Protein AF-A0AAD5B9X9-F1 (afdb_monomer)

Mean predicted aligned error: 18.51 Å

pLDDT: mean 70.16, std 24.37, range [30.81, 97.31]

Foldseek 3Di:
DDDDDDDDDDDDDDDDDDDDDDDDDDDDDPDDPPPPPDPDDPDDDDPPVCVVPQPCVPPVNVVVVLVVCVVVVPVCSVVDDSPDDDDPVNVVVVVVVVCCVVVVVVVVVVVVVVVVD

Structure (mmCIF, N/CA/C/O backbone):
data_AF-A0AAD5B9X9-F1
#
_entry.id   AF-A0AAD5B9X9-F1
#
loop_
_atom_site.group_PDB
_atom_site.id
_atom_site.type_symbol
_atom_site.label_atom_id
_atom_site.label_alt_id
_atom_site.label_comp_id
_atom_site.label_asym_id
_atom_site.label_entity_id
_atom_site.label_seq_id
_atom_site.pdbx_PDB_ins_code
_atom_site.Cartn_x
_atom_site.Cartn_y
_atom_site.Cartn_z
_atom_site.occupancy
_atom_site.B_iso_or_equiv
_atom_site.auth_seq_id
_atom_site.auth_comp_id
_atom_site.auth_asym_id
_atom_site.auth_atom_id
_atom_site.pdbx_PDB_model_num
ATOM 1 N N . MET A 1 1 ? -32.217 -25.226 69.274 1.00 38.06 1 MET A N 1
ATOM 2 C CA . MET A 1 1 ? -30.779 -25.326 69.595 1.00 38.06 1 MET A CA 1
ATOM 3 C C . MET A 1 1 ? -30.088 -24.072 69.048 1.00 38.06 1 MET A C 1
ATOM 5 O O . MET A 1 1 ? -30.088 -23.936 67.837 1.00 38.06 1 MET A O 1
ATOM 9 N N . THR A 1 2 ? -29.798 -23.007 69.818 1.00 36.72 2 THR A N 1
ATOM 10 C CA . THR A 1 2 ? -28.634 -22.808 70.741 1.00 36.72 2 THR A CA 1
ATOM 11 C C . THR A 1 2 ? -27.299 -23.012 70.013 1.00 36.72 2 THR A C 1
ATOM 13 O O . THR A 1 2 ? -27.122 -24.106 69.492 1.00 36.72 2 THR A O 1
ATOM 16 N N . ARG A 1 3 ? -26.311 -22.108 69.917 1.00 34.00 3 ARG A N 1
ATOM 17 C CA . ARG A 1 3 ? -25.824 -20.890 70.624 1.00 34.00 3 ARG A CA 1
ATOM 18 C C . ARG A 1 3 ? -24.967 -20.108 69.584 1.00 34.00 3 ARG A C 1
ATOM 20 O O . ARG A 1 3 ? -24.415 -20.759 68.705 1.00 34.00 3 ARG A O 1
ATOM 27 N N . GLN A 1 4 ? -25.008 -18.778 69.439 1.00 35.66 4 GLN A N 1
ATOM 28 C CA . GLN A 1 4 ? -24.324 -17.729 70.230 1.00 35.66 4 GLN A CA 1
ATOM 29 C C . GLN A 1 4 ? -22.836 -17.982 70.514 1.00 35.66 4 GLN A C 1
ATOM 31 O O . GLN A 1 4 ? -22.508 -19.029 71.054 1.00 35.66 4 GLN A O 1
ATOM 36 N N . ASP A 1 5 ? -21.994 -17.016 70.114 1.00 39.19 5 ASP A N 1
ATOM 37 C CA . ASP A 1 5 ? -20.910 -16.361 70.886 1.00 39.19 5 ASP A CA 1
ATOM 38 C C . ASP A 1 5 ? -20.075 -15.505 69.892 1.00 39.19 5 ASP A C 1
ATOM 40 O O . ASP A 1 5 ? -19.524 -16.035 68.931 1.00 39.19 5 ASP A O 1
ATOM 44 N N . SER A 1 6 ? -20.303 -14.182 69.808 1.00 43.88 6 SER A N 1
ATOM 45 C CA . SER A 1 6 ? -19.747 -13.057 70.612 1.00 43.88 6 SER A CA 1
ATOM 46 C C . SER A 1 6 ? -18.444 -12.487 69.991 1.00 43.88 6 SER A C 1
ATOM 48 O O . SER A 1 6 ? -17.493 -13.224 69.777 1.00 43.88 6 SER A O 1
ATOM 50 N N . ILE A 1 7 ? -18.452 -11.278 69.384 1.00 38.75 7 ILE A N 1
ATOM 51 C CA . ILE A 1 7 ? -18.302 -9.910 69.972 1.00 38.75 7 ILE A CA 1
ATOM 52 C C . ILE A 1 7 ? -16.941 -9.824 70.706 1.00 38.75 7 ILE A C 1
ATOM 54 O O . ILE A 1 7 ? -16.697 -10.657 71.566 1.00 38.75 7 ILE A O 1
ATOM 58 N N . THR A 1 8 ? -15.968 -8.963 70.392 1.00 43.78 8 THR A N 1
ATOM 59 C CA . THR A 1 8 ? -15.878 -7.480 70.406 1.00 43.78 8 THR A CA 1
ATOM 60 C C . THR A 1 8 ? -14.539 -7.080 69.710 1.00 43.78 8 THR A C 1
ATOM 62 O O . THR A 1 8 ? -13.752 -7.965 69.398 1.00 43.78 8 THR A O 1
ATOM 65 N N . ASP A 1 9 ? -14.151 -5.855 69.330 1.00 34.53 9 ASP A N 1
ATOM 66 C CA . ASP A 1 9 ? -14.185 -4.512 69.938 1.00 34.53 9 ASP A CA 1
ATOM 67 C C . ASP A 1 9 ? -13.860 -3.479 68.816 1.00 34.53 9 ASP A C 1
ATOM 69 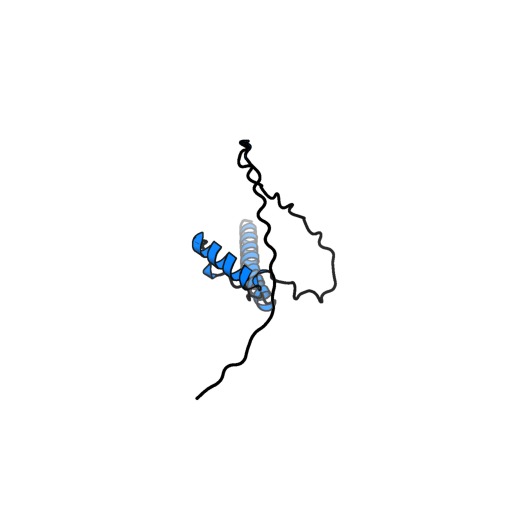O O . ASP A 1 9 ? -13.045 -3.770 67.946 1.00 34.53 9 ASP A O 1
ATOM 73 N N . SER A 1 10 ? -14.590 -2.362 68.654 1.00 40.28 10 SER A N 1
ATOM 74 C CA . SER A 1 10 ? -14.364 -1.044 69.304 1.00 40.28 10 SER A CA 1
ATOM 75 C C . SER A 1 10 ? -13.135 -0.296 68.710 1.00 40.28 10 SER A C 1
ATOM 77 O O . SER A 1 10 ? -12.103 -0.911 68.498 1.00 40.28 10 SER A O 1
ATOM 79 N N . VAL A 1 11 ? -13.088 0.999 68.372 1.00 37.19 11 VAL A N 1
ATOM 80 C CA . VAL A 1 11 ? -13.877 2.193 68.692 1.00 37.19 11 VAL A CA 1
ATOM 81 C C . VAL A 1 11 ? -13.513 3.314 67.692 1.00 37.19 11 VAL A C 1
ATOM 83 O O . VAL A 1 11 ? -12.362 3.467 67.303 1.00 37.19 11 VAL A O 1
ATOM 86 N N . SER A 1 12 ? -14.546 4.080 67.324 1.00 34.06 12 SER A N 1
ATOM 87 C CA . SER A 1 12 ? -14.648 5.527 67.044 1.00 34.06 12 SER A CA 1
ATOM 88 C C . SER A 1 12 ? -13.389 6.380 66.808 1.00 34.06 12 SER A C 1
ATOM 90 O O . SER A 1 12 ? -12.480 6.406 67.633 1.00 34.06 12 SER A O 1
ATOM 92 N N . SER A 1 13 ? -13.470 7.296 65.834 1.00 32.50 13 SER A N 1
ATOM 93 C CA . SER A 1 13 ? -13.528 8.735 66.156 1.00 32.50 13 SER A CA 1
ATOM 94 C C . SER A 1 13 ? -13.999 9.578 64.970 1.00 32.50 13 SER A C 1
ATOM 96 O O . SER A 1 13 ? -13.459 9.522 63.869 1.00 32.50 13 SER A O 1
ATOM 98 N N . ASN A 1 14 ? -15.027 10.373 65.251 1.00 43.56 14 ASN A N 1
ATOM 99 C CA . ASN A 1 14 ? -15.566 11.446 64.429 1.00 43.56 14 ASN A CA 1
ATOM 100 C C . ASN A 1 14 ? -14.523 12.554 64.222 1.00 43.56 14 ASN A C 1
ATOM 102 O O . ASN A 1 14 ? -13.780 12.857 65.153 1.00 43.56 14 ASN A O 1
ATOM 106 N N . ASN A 1 15 ? -14.580 13.269 63.096 1.00 41.66 15 ASN A N 1
ATOM 107 C CA . ASN A 1 15 ? -14.485 14.725 63.183 1.00 41.66 15 ASN A CA 1
ATOM 108 C C . ASN A 1 15 ? -15.099 15.422 61.967 1.00 41.66 15 ASN A C 1
ATOM 110 O O . ASN A 1 15 ? -14.536 15.471 60.878 1.00 41.66 15 ASN A O 1
ATOM 114 N N . SER A 1 16 ? -16.277 15.986 62.197 1.00 34.41 16 SER A N 1
ATOM 115 C CA . SER A 1 16 ? -16.866 17.061 61.414 1.00 34.41 16 SER A CA 1
ATOM 116 C C . SER A 1 16 ? -16.162 18.376 61.756 1.00 34.41 16 SER A C 1
ATOM 118 O O . SER A 1 16 ? -16.207 18.809 62.906 1.00 34.41 16 SER A O 1
ATOM 120 N N . LEU A 1 17 ? -15.574 19.040 60.761 1.00 34.53 17 LEU A N 1
ATOM 121 C CA . LEU A 1 17 ? -15.242 20.461 60.837 1.00 34.53 17 LEU A CA 1
ATOM 122 C C . LEU A 1 17 ? -16.105 21.209 59.823 1.00 34.53 17 LEU A C 1
ATOM 124 O O . LEU A 1 17 ? -15.897 21.120 58.617 1.00 34.53 17 LEU A O 1
ATOM 128 N N . ASN A 1 18 ? -17.086 21.940 60.348 1.00 39.31 18 ASN A N 1
ATOM 129 C CA . ASN A 1 18 ? -17.733 23.033 59.639 1.00 39.31 18 ASN A CA 1
ATOM 130 C C . ASN A 1 18 ? -16.731 24.184 59.513 1.00 39.31 18 ASN A C 1
ATOM 132 O O . ASN A 1 18 ? -16.160 24.605 60.518 1.00 39.31 18 ASN A O 1
ATOM 136 N N . TYR A 1 19 ? -16.597 24.746 58.315 1.00 30.81 19 TYR A N 1
ATOM 137 C CA . TYR A 1 19 ? -16.125 26.114 58.140 1.00 30.81 19 TYR A CA 1
ATOM 138 C C . TYR A 1 19 ? -17.082 26.865 57.219 1.00 30.81 19 TYR A C 1
ATOM 140 O O . TYR A 1 19 ? -17.550 26.345 56.208 1.00 30.81 19 TYR A O 1
ATOM 148 N N . SER A 1 20 ? -17.420 28.064 57.679 1.00 34.00 20 SER A N 1
ATOM 149 C CA . SER A 1 20 ? -18.419 28.972 57.131 1.00 34.00 20 SER A CA 1
ATOM 150 C C . SER A 1 20 ? -17.920 29.696 55.876 1.00 34.00 20 SER A C 1
ATOM 152 O O . SER A 1 20 ? -16.717 29.783 55.644 1.00 34.00 20 SER A O 1
ATOM 154 N N . SER A 1 21 ? -18.893 30.209 55.121 1.00 36.66 21 SER A N 1
ATOM 155 C CA . SER A 1 21 ? -18.860 30.993 53.879 1.00 36.66 21 SER A CA 1
ATOM 156 C C . SER A 1 21 ? -17.602 31.806 53.557 1.00 36.66 21 SER A C 1
ATOM 158 O O . SER A 1 21 ? -17.113 32.535 54.410 1.00 36.66 21 SER A O 1
ATOM 160 N N . ASP A 1 22 ? -17.245 31.852 52.267 1.00 31.47 22 ASP A N 1
ATOM 161 C CA . ASP A 1 22 ? -17.194 33.129 51.541 1.00 31.47 22 ASP A CA 1
ATOM 162 C C . ASP A 1 22 ? -17.197 32.955 50.010 1.00 31.47 22 ASP A C 1
ATOM 164 O O . ASP A 1 22 ? -16.568 32.062 49.445 1.00 31.47 22 ASP A O 1
ATOM 168 N N . ASN A 1 23 ? -17.957 33.829 49.348 1.00 43.69 23 ASN A N 1
ATOM 169 C CA . ASN A 1 23 ? -18.090 33.953 47.896 1.00 43.69 23 ASN A CA 1
ATOM 170 C C . ASN A 1 23 ? -16.756 34.332 47.234 1.00 43.69 23 ASN A C 1
ATOM 172 O O . ASN A 1 23 ? -16.106 35.276 47.684 1.00 43.69 23 ASN A O 1
ATOM 176 N N . LYS A 1 24 ? -16.448 33.732 46.075 1.00 30.91 24 LYS A N 1
ATOM 177 C CA . LYS A 1 24 ? -15.845 34.441 44.933 1.00 30.91 24 LYS A CA 1
ATOM 178 C C . LYS A 1 24 ? -15.988 33.638 43.638 1.00 30.91 24 LYS A C 1
ATOM 180 O O . LYS A 1 24 ? -15.416 32.567 43.479 1.00 30.91 24 LYS A O 1
ATOM 185 N N . ASP A 1 25 ? -16.776 34.220 42.744 1.00 41.00 25 ASP A N 1
ATOM 186 C CA . ASP A 1 25 ? -16.823 33.995 41.302 1.00 41.00 25 ASP A CA 1
ATOM 187 C C . ASP A 1 25 ? -15.417 33.840 40.704 1.00 41.00 25 ASP A C 1
ATOM 189 O O . ASP A 1 25 ? -14.596 34.742 40.878 1.00 41.00 25 ASP A O 1
ATOM 193 N N . GLN A 1 26 ? -15.144 32.727 40.012 1.00 34.97 26 GLN A N 1
ATOM 194 C CA . GLN A 1 26 ? -14.067 32.638 39.021 1.00 34.97 26 GLN A CA 1
ATOM 195 C C . GLN A 1 26 ? -14.452 31.689 37.883 1.00 34.97 26 GLN A C 1
ATOM 197 O O . GLN A 1 26 ? -14.860 30.547 38.090 1.00 34.97 26 GLN A O 1
ATOM 202 N N . GLY A 1 27 ? -14.339 32.225 36.668 1.00 33.00 27 GLY A N 1
ATOM 203 C CA . GLY A 1 27 ? -14.764 31.622 35.416 1.00 33.00 27 GLY A CA 1
ATOM 204 C C . GLY A 1 27 ? -14.079 30.304 35.056 1.00 33.00 27 GLY A C 1
ATOM 205 O O . GLY A 1 27 ? -12.950 30.004 35.431 1.00 33.00 27 GLY A O 1
ATOM 206 N N . HIS A 1 28 ? -14.805 29.531 34.256 1.00 38.88 28 HIS A N 1
ATOM 207 C CA . HIS A 1 28 ? -14.407 28.249 33.695 1.00 38.88 28 HIS A CA 1
ATOM 208 C C . HIS A 1 28 ? -13.289 28.427 32.649 1.00 38.88 28 HIS A C 1
ATOM 210 O O . HIS A 1 28 ? -13.550 28.608 31.455 1.00 38.88 28 HIS A O 1
ATOM 216 N N . VAL A 1 29 ? -12.031 28.369 33.088 1.00 45.09 29 VAL A N 1
ATOM 217 C CA . VAL A 1 29 ? -10.873 28.255 32.194 1.00 45.09 29 VAL A CA 1
ATOM 218 C C . VAL A 1 29 ? -10.849 26.827 31.648 1.00 45.09 29 VAL A C 1
ATOM 220 O O . VAL A 1 29 ? -10.730 25.864 32.395 1.00 45.09 29 VAL A O 1
ATOM 223 N N . LYS A 1 30 ? -11.033 26.678 30.332 1.00 47.38 30 LYS A N 1
ATOM 224 C CA . LYS A 1 30 ? -10.828 25.397 29.647 1.00 47.38 30 LYS A CA 1
ATOM 225 C C . LYS A 1 30 ? -9.323 25.137 29.580 1.00 47.38 30 LYS A C 1
ATOM 227 O O . LYS A 1 30 ? -8.627 25.826 28.836 1.00 47.38 30 LYS A O 1
ATOM 232 N N . ASP A 1 31 ? -8.848 24.159 30.343 1.00 38.56 31 ASP A N 1
ATOM 233 C CA . ASP A 1 31 ? -7.480 23.652 30.256 1.00 38.56 31 ASP A CA 1
ATOM 234 C C . ASP A 1 31 ? -7.298 22.898 28.936 1.00 38.56 31 ASP A C 1
ATOM 236 O O . ASP A 1 31 ? -7.636 21.723 28.797 1.00 38.56 31 ASP A O 1
ATOM 240 N N . TYR A 1 32 ? -6.775 23.591 27.927 1.00 47.97 32 TYR A N 1
ATOM 241 C CA . TYR A 1 32 ? -6.262 22.939 26.731 1.00 47.97 32 TYR A CA 1
ATOM 242 C C . TYR A 1 32 ? -4.882 22.377 27.070 1.00 47.97 32 TYR A C 1
ATOM 244 O O . TYR A 1 32 ? -3.893 23.112 27.107 1.00 47.97 32 TYR A O 1
ATOM 252 N N . ASN A 1 33 ? -4.817 21.068 27.326 1.00 53.81 33 ASN A N 1
ATOM 253 C CA . ASN A 1 33 ? -3.554 20.344 27.371 1.00 53.81 33 ASN A CA 1
ATOM 254 C C . ASN A 1 33 ? -2.900 20.453 25.984 1.00 53.81 33 ASN A C 1
ATOM 256 O O . ASN A 1 33 ? -3.327 19.827 25.015 1.00 53.81 33 ASN A O 1
ATOM 260 N N . LYS A 1 34 ? -1.913 21.343 25.865 1.00 48.69 34 LYS A N 1
ATOM 261 C CA . LYS A 1 34 ? -1.075 21.470 24.677 1.00 48.69 34 LYS A CA 1
ATOM 262 C C . LYS A 1 34 ? -0.078 20.320 24.707 1.00 48.69 34 LYS A C 1
ATOM 264 O O . LYS A 1 34 ? 1.046 20.492 25.174 1.00 48.69 34 LYS A O 1
ATOM 269 N N . GLU A 1 35 ? -0.494 19.159 24.217 1.00 54.97 35 GLU A N 1
ATOM 270 C CA . GLU A 1 35 ? 0.426 18.059 23.959 1.00 54.97 35 GLU A CA 1
ATOM 271 C C . GLU A 1 35 ? 1.471 18.537 22.943 1.00 54.97 35 GLU A C 1
ATOM 273 O O . GLU A 1 35 ? 1.180 18.871 21.790 1.00 54.97 35 GLU A O 1
ATOM 278 N N . SER A 1 36 ? 2.713 18.662 23.401 1.00 49.34 36 SER A N 1
ATOM 279 C CA . SER A 1 36 ? 3.848 18.942 22.539 1.00 49.34 36 SER A CA 1
ATOM 280 C C . SER A 1 36 ? 4.124 17.700 21.701 1.00 49.34 36 SER A C 1
ATOM 282 O O . SER A 1 36 ? 4.578 16.686 22.226 1.00 49.34 36 SER A O 1
ATOM 284 N N . VAL A 1 37 ? 3.870 17.785 20.395 1.00 60.38 37 VAL A N 1
ATOM 285 C CA . VAL A 1 37 ? 4.299 16.768 19.430 1.00 60.38 37 VAL A CA 1
ATOM 286 C C . VAL A 1 37 ? 5.829 16.737 19.412 1.00 60.38 37 VAL A C 1
ATOM 288 O O . VAL A 1 37 ? 6.480 17.536 18.734 1.00 60.38 37 VAL A O 1
ATOM 291 N N . THR A 1 38 ? 6.413 15.829 20.189 1.00 47.69 38 THR A N 1
ATOM 292 C CA . THR A 1 38 ? 7.845 15.539 20.153 1.00 47.69 38 THR A CA 1
ATOM 293 C C . THR A 1 38 ? 8.130 14.728 18.896 1.00 47.69 38 THR A C 1
ATOM 295 O O . THR A 1 38 ? 7.698 13.584 18.768 1.00 47.69 38 THR A O 1
ATOM 298 N N . ARG A 1 39 ? 8.860 15.317 17.944 1.00 61.72 39 ARG A N 1
ATOM 299 C CA . ARG A 1 39 ? 9.450 14.563 16.833 1.00 61.72 39 ARG A CA 1
ATOM 300 C C . ARG A 1 39 ? 10.561 13.685 17.407 1.00 61.72 39 ARG A C 1
ATOM 302 O O . ARG A 1 39 ? 11.624 14.197 17.742 1.00 61.72 39 ARG A O 1
ATOM 309 N N . VAL A 1 40 ? 10.294 12.391 17.556 1.00 58.53 40 VAL A N 1
ATOM 310 C CA . VAL A 1 40 ? 11.309 11.400 17.929 1.00 58.53 40 VAL A CA 1
ATOM 311 C C . VAL A 1 40 ? 12.272 11.265 16.750 1.00 58.53 40 VAL A C 1
ATOM 313 O O . VAL A 1 40 ? 11.853 10.940 15.639 1.00 58.53 40 VAL A O 1
ATOM 316 N N . GLY A 1 41 ? 13.545 11.597 16.969 1.00 55.25 41 GLY A N 1
ATOM 317 C CA . GLY A 1 41 ? 14.602 11.371 15.990 1.00 55.25 41 GLY A CA 1
ATOM 318 C C . GLY A 1 41 ?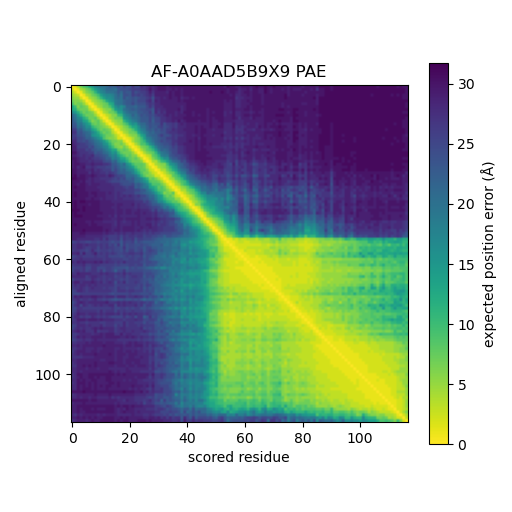 14.803 9.873 15.781 1.00 55.25 41 GLY A C 1
ATOM 319 O O . GLY A 1 41 ? 14.807 9.112 16.745 1.00 55.25 41 GLY A O 1
ATOM 320 N N . SER A 1 42 ? 14.938 9.441 14.525 1.00 56.38 42 SER A N 1
ATOM 321 C CA . SER A 1 42 ? 15.321 8.065 14.204 1.00 56.38 42 SER A CA 1
ATOM 322 C C . SER A 1 42 ? 16.755 7.819 14.657 1.00 56.38 42 SER A C 1
ATOM 324 O O . SER A 1 42 ? 17.707 8.096 13.931 1.00 56.38 42 SER A O 1
ATOM 326 N N . GLU A 1 43 ? 16.896 7.292 15.865 1.00 59.97 43 GLU A N 1
ATOM 327 C CA . GLU A 1 43 ? 18.138 6.734 16.376 1.00 59.97 43 GLU A CA 1
ATOM 328 C C . GLU A 1 43 ? 18.058 5.213 16.215 1.00 59.97 43 GLU A C 1
ATOM 330 O O . GLU A 1 43 ? 17.152 4.559 16.725 1.00 59.97 43 GLU A O 1
ATOM 335 N N . SER A 1 44 ? 18.969 4.670 15.407 1.00 63.50 44 SER A N 1
ATOM 336 C CA . SER A 1 44 ? 19.065 3.253 15.051 1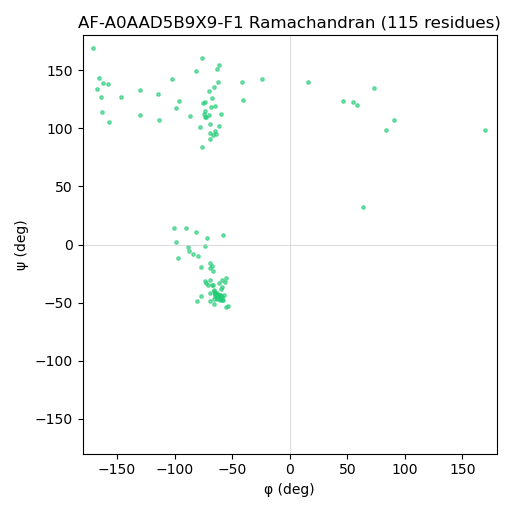.00 63.50 44 SER A CA 1
ATOM 337 C C . SER A 1 44 ? 19.395 2.405 16.283 1.00 63.50 44 SER A C 1
ATOM 339 O O . SER A 1 44 ? 20.564 2.276 16.645 1.00 63.50 44 SER A O 1
ATOM 341 N N . SER A 1 45 ? 18.384 1.798 16.904 1.00 46.16 45 SER A N 1
ATOM 342 C CA . SER A 1 45 ? 18.544 0.766 17.929 1.00 46.16 45 SER A CA 1
ATOM 343 C C . SER A 1 45 ? 18.292 -0.632 17.352 1.00 46.16 45 SER A C 1
ATOM 345 O O . SER A 1 45 ? 17.469 -0.846 16.466 1.00 46.16 45 SER A O 1
ATOM 347 N N . THR A 1 46 ? 19.096 -1.571 17.839 1.00 47.88 46 THR A N 1
ATOM 348 C CA . THR A 1 46 ? 19.239 -2.980 17.454 1.00 47.88 46 THR A CA 1
ATOM 349 C C . THR A 1 46 ? 17.929 -3.722 17.174 1.00 47.88 46 THR A C 1
ATOM 351 O O . THR A 1 46 ? 16.966 -3.611 17.927 1.00 47.88 46 THR A O 1
ATOM 354 N N . GLU A 1 47 ? 17.948 -4.557 16.132 1.00 56.69 47 GLU A N 1
ATOM 355 C CA . GLU A 1 47 ? 16.822 -5.240 15.470 1.00 56.69 47 GLU A CA 1
ATOM 356 C C . GLU A 1 47 ? 15.923 -6.162 16.332 1.00 56.69 47 GLU A C 1
ATOM 358 O O . GLU A 1 47 ? 15.054 -6.841 15.787 1.00 56.69 47 GLU A O 1
ATOM 363 N N . SER A 1 48 ? 16.069 -6.188 17.658 1.00 52.50 48 SER A N 1
ATOM 364 C CA . SER A 1 48 ? 15.328 -7.071 18.576 1.00 52.50 48 SER A CA 1
ATOM 365 C C . SER A 1 48 ? 14.092 -6.435 19.238 1.00 52.50 48 SER A C 1
ATOM 367 O O . SER A 1 48 ? 13.261 -7.171 19.759 1.00 52.50 48 SER A O 1
ATOM 369 N N . ASP A 1 49 ? 13.898 -5.112 19.152 1.00 54.78 49 ASP A N 1
ATOM 370 C CA . ASP A 1 49 ? 12.716 -4.403 19.703 1.00 54.78 49 ASP A CA 1
ATOM 371 C C . ASP A 1 49 ? 11.548 -4.278 18.705 1.00 54.78 49 ASP A C 1
ATOM 373 O O . ASP A 1 49 ? 10.580 -3.543 18.905 1.00 54.78 49 ASP A O 1
ATOM 377 N N . GLN A 1 50 ? 11.590 -5.037 17.613 1.00 54.94 50 GLN A N 1
ATOM 378 C CA . GLN A 1 50 ? 10.576 -5.021 16.557 1.00 54.94 50 GLN A CA 1
ATOM 379 C C . GLN A 1 50 ? 9.238 -5.674 16.953 1.00 54.94 50 GLN A C 1
ATOM 381 O O . GLN A 1 50 ? 8.357 -5.782 16.112 1.00 54.94 50 GLN A O 1
ATOM 386 N N . LEU A 1 51 ? 9.046 -6.083 18.212 1.00 52.66 51 LEU A N 1
ATOM 387 C CA . LEU A 1 51 ? 7.718 -6.381 18.772 1.00 52.66 51 LEU A CA 1
ATOM 388 C C . LEU A 1 51 ? 7.026 -5.129 19.359 1.00 52.66 51 LEU A C 1
ATOM 390 O O . LEU A 1 51 ? 5.847 -5.187 19.687 1.00 52.66 51 LEU A O 1
ATOM 394 N N . ALA A 1 52 ? 7.702 -3.972 19.404 1.00 57.38 52 ALA A N 1
ATOM 395 C CA . ALA A 1 52 ? 7.095 -2.645 19.608 1.00 57.38 52 ALA A CA 1
ATOM 396 C C . ALA A 1 52 ? 6.490 -2.048 18.309 1.00 57.38 52 ALA A C 1
ATOM 398 O O . ALA A 1 52 ? 6.158 -0.865 18.229 1.00 57.38 52 ALA A O 1
ATOM 399 N N . LYS A 1 53 ? 6.391 -2.875 17.264 1.00 71.62 53 LYS A N 1
ATOM 400 C CA . LYS A 1 53 ? 6.049 -2.569 15.873 1.00 71.62 53 LYS A CA 1
ATOM 401 C C . LYS A 1 53 ? 4.548 -2.832 15.690 1.00 71.62 53 LYS A C 1
ATOM 403 O O . LYS A 1 53 ? 4.083 -3.931 15.955 1.00 71.62 53 LYS A O 1
ATOM 408 N N . ASN A 1 54 ? 3.820 -1.811 15.240 1.00 79.38 54 ASN A N 1
ATOM 409 C CA . ASN A 1 54 ? 2.359 -1.723 15.080 1.00 79.38 54 ASN A CA 1
ATOM 410 C C . ASN A 1 54 ? 1.548 -1.339 16.352 1.00 79.38 54 ASN A C 1
ATOM 412 O O . ASN A 1 54 ? 1.195 -2.196 17.164 1.00 79.38 54 ASN A O 1
ATOM 416 N N . PRO A 1 55 ? 1.162 -0.051 16.504 1.00 84.00 55 PRO A N 1
ATOM 417 C CA . PRO A 1 55 ? 0.373 0.427 17.646 1.00 84.00 55 PRO A CA 1
ATOM 418 C C . PRO A 1 55 ? -1.077 -0.086 17.660 1.00 84.00 55 PRO A C 1
ATOM 420 O O . PRO A 1 55 ? -1.735 -0.004 18.700 1.00 84.00 55 PRO A O 1
ATOM 423 N N . PHE A 1 56 ? -1.570 -0.618 16.536 1.00 86.31 56 PHE A N 1
ATOM 424 C CA . PHE A 1 56 ? -2.938 -1.112 16.374 1.00 86.31 56 PHE A CA 1
ATOM 425 C C . PHE A 1 56 ? -3.136 -2.548 16.871 1.00 86.31 56 PHE A C 1
ATOM 427 O O . PHE A 1 56 ? -4.274 -2.978 16.990 1.00 86.31 56 PHE A O 1
ATOM 434 N N . LEU A 1 57 ? -2.068 -3.269 17.233 1.00 85.44 57 LEU A N 1
ATOM 435 C CA . LEU A 1 57 ? -2.179 -4.595 17.861 1.00 85.44 57 LEU A CA 1
ATOM 436 C C . LEU A 1 57 ? -2.786 -4.538 19.272 1.00 85.44 57 LEU A C 1
ATOM 438 O O . LEU A 1 57 ? -3.242 -5.550 19.802 1.00 85.44 57 LEU A O 1
ATOM 442 N N . ASN A 1 58 ? -2.783 -3.359 19.900 1.00 89.25 58 ASN A N 1
ATOM 443 C CA . ASN A 1 58 ? -3.430 -3.165 21.188 1.00 89.25 58 ASN A CA 1
ATOM 444 C C . ASN A 1 58 ? -4.957 -3.130 21.001 1.00 89.25 58 ASN A C 1
ATOM 446 O O . ASN A 1 58 ? -5.450 -2.215 20.336 1.00 89.25 58 ASN A O 1
ATOM 450 N N . PRO A 1 59 ? -5.731 -4.006 21.669 1.00 87.00 59 PRO A N 1
ATOM 451 C CA . PRO A 1 59 ? -7.177 -4.122 21.439 1.00 87.00 59 PRO A CA 1
ATOM 452 C C . PRO A 1 59 ? -7.934 -2.825 21.754 1.00 87.00 59 PRO A C 1
ATOM 454 O O . PRO A 1 59 ? -8.886 -2.463 21.073 1.00 87.00 59 PRO A O 1
ATOM 457 N N . LYS A 1 60 ? -7.461 -2.064 22.748 1.00 88.00 60 LYS A N 1
ATOM 458 C CA . LYS A 1 60 ? -8.033 -0.759 23.108 1.00 88.00 60 LYS A CA 1
ATOM 459 C C . LYS A 1 60 ? -7.840 0.298 22.013 1.00 88.00 60 LYS A C 1
ATOM 461 O O . LYS A 1 60 ? -8.679 1.177 21.847 1.00 88.00 60 LYS A O 1
ATOM 466 N N . VAL A 1 61 ? -6.709 0.246 21.310 1.00 88.44 61 VAL A N 1
ATOM 467 C CA . VAL A 1 61 ? -6.389 1.182 20.226 1.00 88.44 61 VAL A CA 1
ATOM 468 C C . VAL A 1 61 ? -7.171 0.790 18.978 1.00 88.44 61 VAL A C 1
ATOM 470 O O . VAL A 1 61 ? -7.783 1.652 18.355 1.00 88.44 61 VAL A O 1
ATOM 473 N N . GLU A 1 62 ? -7.216 -0.504 18.658 1.00 90.56 62 GLU A N 1
ATOM 474 C CA . GLU A 1 62 ? -8.021 -1.035 17.558 1.00 90.56 62 GLU A CA 1
ATOM 475 C C . GLU A 1 62 ? -9.493 -0.615 17.671 1.00 90.56 62 GLU A C 1
ATOM 477 O O . GLU A 1 62 ? -10.039 -0.045 16.726 1.00 90.56 62 GLU A O 1
ATOM 482 N N . GLU A 1 63 ? -10.126 -0.861 18.821 1.00 90.88 63 GLU A N 1
ATOM 483 C CA . GLU A 1 63 ? -11.546 -0.561 19.041 1.00 90.88 63 GLU A CA 1
ATOM 484 C C . GLU A 1 63 ? -11.844 0.935 18.876 1.00 90.88 63 GLU A C 1
ATOM 486 O O . GLU A 1 63 ? -12.793 1.307 18.186 1.00 90.88 63 GLU A O 1
ATOM 491 N N . TYR A 1 64 ? -10.983 1.796 19.428 1.00 93.56 64 TYR A N 1
ATOM 492 C CA . TYR A 1 64 ? -11.111 3.246 19.294 1.00 93.56 64 TYR A CA 1
ATOM 493 C C . TYR A 1 64 ? -11.082 3.702 17.828 1.00 93.56 64 TYR A C 1
ATOM 495 O O . TYR A 1 64 ? -11.937 4.479 17.402 1.00 93.56 64 TYR A O 1
ATOM 503 N N . TYR A 1 65 ? -10.121 3.214 17.036 1.00 91.81 65 TYR A N 1
ATOM 504 C CA . TYR A 1 65 ? -10.016 3.600 15.626 1.00 91.81 65 TYR A CA 1
ATOM 505 C C . TYR A 1 65 ? -11.112 2.970 14.759 1.00 91.81 65 TYR A C 1
ATOM 507 O O . TYR A 1 65 ? -11.598 3.623 13.835 1.00 91.81 65 TYR A O 1
ATOM 515 N N . ARG A 1 66 ? -11.568 1.753 15.079 1.00 92.75 66 ARG A N 1
ATOM 516 C CA . ARG A 1 66 ? -12.728 1.133 14.419 1.00 92.75 66 ARG A CA 1
ATOM 517 C C . ARG A 1 66 ? -13.999 1.953 14.611 1.00 92.75 66 ARG A C 1
ATOM 519 O O . ARG A 1 66 ? -14.705 2.210 13.633 1.00 92.75 66 ARG A O 1
ATOM 526 N N . ASP A 1 67 ? -14.282 2.374 15.840 1.00 93.75 67 ASP A N 1
ATOM 527 C CA . ASP A 1 67 ? -15.450 3.202 16.146 1.00 93.75 67 ASP A CA 1
ATOM 528 C C . ASP A 1 67 ? -15.344 4.577 15.468 1.00 93.75 67 ASP A C 1
ATOM 530 O O . ASP A 1 67 ? -16.275 5.021 14.796 1.00 93.75 67 ASP A O 1
ATOM 534 N N . LEU A 1 68 ? -14.166 5.207 15.521 1.00 94.25 68 LEU A N 1
ATOM 535 C CA . LEU A 1 68 ? -13.909 6.485 14.857 1.00 94.25 68 LEU A CA 1
ATOM 536 C C . LEU A 1 68 ? -14.151 6.419 13.340 1.00 94.25 68 LEU A C 1
ATOM 538 O O . LEU A 1 68 ? -14.829 7.288 12.785 1.00 94.25 68 LEU A O 1
ATOM 542 N N . TYR A 1 69 ? -13.619 5.404 12.654 1.00 93.94 69 TYR A N 1
ATOM 543 C CA . TYR A 1 69 ? -13.803 5.247 11.207 1.00 93.94 69 TYR A CA 1
ATOM 544 C C . TYR A 1 69 ? -15.251 4.929 10.831 1.00 93.94 69 TYR A C 1
ATOM 546 O O . TYR A 1 69 ? -15.739 5.431 9.818 1.00 93.94 69 TYR A O 1
ATOM 554 N N . THR A 1 70 ? -15.961 4.174 11.670 1.00 93.06 70 THR A N 1
ATOM 555 C CA . THR A 1 70 ? -17.381 3.863 11.460 1.00 93.06 70 THR A CA 1
ATOM 556 C C . THR A 1 70 ? -18.253 5.108 11.641 1.00 93.06 70 THR A C 1
ATOM 558 O O . THR A 1 70 ? -19.054 5.436 10.767 1.00 93.06 70 THR A O 1
ATOM 561 N N . ASN A 1 71 ? -18.053 5.857 12.728 1.00 95.12 71 ASN A N 1
ATOM 562 C CA . ASN A 1 71 ? -18.841 7.049 13.053 1.00 95.12 71 ASN A CA 1
ATOM 563 C C . ASN A 1 71 ? -18.575 8.221 12.103 1.00 95.12 71 ASN A C 1
ATOM 565 O O . ASN A 1 71 ? -19.468 9.027 11.844 1.00 95.12 71 ASN A O 1
ATOM 569 N N . SER A 1 72 ? -17.358 8.320 11.565 1.00 94.19 72 SER A N 1
ATOM 570 C CA . SER A 1 72 ? -17.013 9.332 10.560 1.00 94.19 72 SER A CA 1
ATOM 571 C C . SER A 1 72 ? -17.473 8.974 9.144 1.00 94.19 72 SER A C 1
ATOM 573 O O . SER A 1 72 ? -17.402 9.827 8.260 1.00 94.19 72 SER A O 1
ATOM 575 N N . GLY A 1 73 ? -17.946 7.743 8.912 1.00 92.00 73 GLY A N 1
ATOM 576 C CA . GLY A 1 73 ? -18.309 7.268 7.577 1.00 92.00 73 GLY A CA 1
ATOM 577 C C . GLY A 1 73 ? -17.114 7.218 6.621 1.00 92.00 73 GLY A C 1
ATOM 578 O O . GLY A 1 73 ? -17.271 7.467 5.427 1.00 92.00 73 GLY A O 1
ATOM 579 N N . TYR A 1 74 ? -15.912 6.950 7.141 1.00 94.56 74 TYR A N 1
ATOM 580 C CA . TYR A 1 74 ? -14.693 6.926 6.341 1.00 94.56 74 TYR A CA 1
ATOM 581 C C . TYR A 1 74 ? -14.714 5.756 5.356 1.00 94.56 74 TYR A C 1
ATOM 583 O O . TYR A 1 74 ? -14.864 4.613 5.763 1.00 94.56 74 TYR A O 1
ATOM 591 N N . GLU A 1 75 ? -14.509 6.015 4.067 1.00 89.19 75 GLU A N 1
ATOM 592 C CA . GLU A 1 75 ? -14.678 5.032 2.983 1.00 89.19 75 GLU A CA 1
ATOM 593 C C . GLU A 1 75 ? -13.871 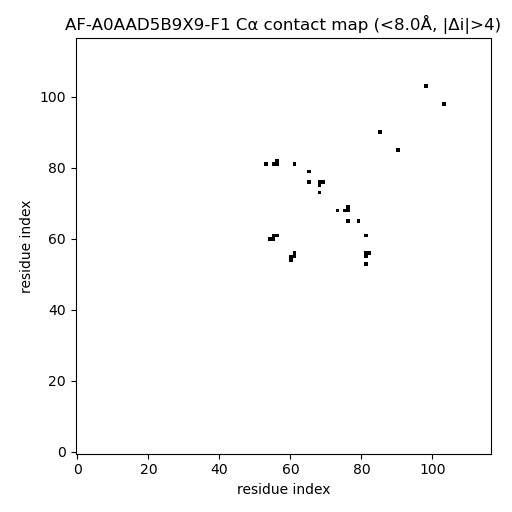3.732 3.144 1.00 89.19 75 GLU A C 1
ATOM 595 O O . GLU A 1 75 ? -14.299 2.678 2.682 1.00 89.19 75 GLU A O 1
ATOM 600 N N . SER A 1 76 ? -12.724 3.796 3.825 1.00 88.06 76 SER A N 1
ATOM 601 C CA . SER A 1 76 ? -11.796 2.671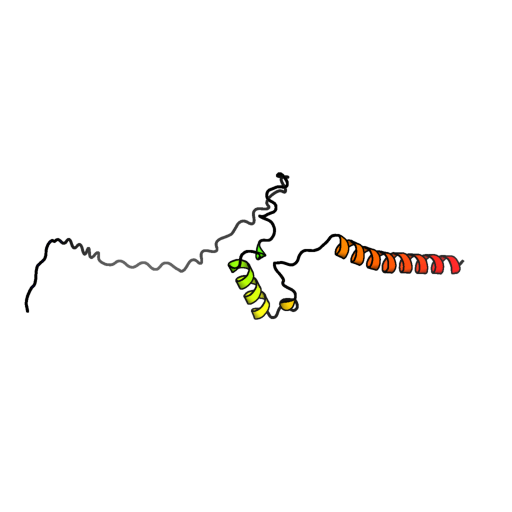 3.965 1.00 88.06 76 SER A CA 1
ATOM 602 C C . SER A 1 76 ? -11.906 1.954 5.318 1.00 88.06 76 SER A C 1
ATOM 604 O O . SER A 1 76 ? -11.029 1.168 5.673 1.00 88.06 76 SER A O 1
ATOM 606 N N . TYR A 1 77 ? -12.971 2.192 6.097 1.00 88.12 77 TYR A N 1
ATOM 607 C CA . TYR A 1 77 ? -13.133 1.574 7.423 1.00 88.12 77 TYR A CA 1
ATOM 608 C C . TYR A 1 77 ? -13.083 0.036 7.382 1.00 88.12 77 TYR A C 1
ATOM 610 O O . TYR A 1 77 ? -12.589 -0.597 8.311 1.00 88.12 77 TYR A O 1
ATOM 618 N N . SER A 1 78 ? -13.556 -0.575 6.291 1.00 88.19 78 SER A N 1
ATOM 619 C CA . SER A 1 78 ? -13.564 -2.029 6.106 1.00 88.19 78 SER A CA 1
ATOM 620 C C . SER A 1 78 ? -12.201 -2.614 5.736 1.00 88.19 78 SER A C 1
ATOM 622 O O . SER A 1 78 ? -12.009 -3.818 5.871 1.00 88.19 78 SER A O 1
ATOM 624 N N . ALA A 1 79 ? -11.274 -1.793 5.236 1.00 89.12 79 ALA A N 1
ATOM 625 C CA . ALA A 1 79 ? -9.923 -2.220 4.874 1.00 89.12 79 ALA A CA 1
ATOM 626 C C . ALA A 1 79 ? -8.941 -2.131 6.054 1.00 89.12 79 ALA A C 1
ATOM 628 O O . ALA A 1 79 ? -7.771 -2.477 5.909 1.00 89.12 79 ALA A O 1
ATOM 629 N N . PHE A 1 80 ? -9.398 -1.646 7.211 1.00 91.12 80 PHE A N 1
ATOM 630 C CA . PHE A 1 80 ? -8.585 -1.573 8.413 1.00 91.12 80 PHE A CA 1
ATOM 631 C C . PHE A 1 80 ? -8.385 -2.970 9.016 1.00 91.12 80 PHE A C 1
ATOM 633 O O . PHE A 1 80 ? -9.315 -3.565 9.571 1.00 91.12 80 PHE A O 1
ATOM 640 N N . ASP A 1 81 ? -7.154 -3.466 8.918 1.00 90.62 81 ASP A N 1
ATOM 641 C CA . ASP A 1 81 ? -6.713 -4.734 9.490 1.00 90.62 81 ASP A CA 1
ATOM 642 C C . ASP A 1 81 ? -5.408 -4.524 10.285 1.00 90.62 81 ASP A C 1
ATOM 644 O O . ASP A 1 81 ? -4.363 -4.237 9.693 1.00 90.62 81 ASP A O 1
ATOM 648 N N . PRO A 1 82 ? -5.446 -4.647 11.625 1.00 88.56 82 PRO A N 1
ATOM 649 C CA . PRO A 1 82 ? -4.264 -4.512 12.472 1.00 88.56 82 PRO A CA 1
ATOM 650 C C . PRO A 1 82 ? -3.224 -5.611 12.276 1.00 88.56 82 PRO A C 1
ATOM 652 O O . PRO A 1 82 ? -2.068 -5.404 12.629 1.00 88.56 82 PRO A O 1
ATOM 655 N N . TYR A 1 83 ? -3.615 -6.776 11.764 1.00 88.44 83 TYR A N 1
ATOM 656 C CA . TYR A 1 83 ? -2.727 -7.925 11.586 1.00 88.44 83 TYR A CA 1
ATOM 657 C C . TYR A 1 83 ? -2.212 -8.046 10.157 1.00 88.44 83 TYR A C 1
ATOM 659 O O . TYR A 1 83 ? -1.483 -8.986 9.842 1.00 88.44 83 TYR A O 1
ATOM 667 N N . PHE A 1 84 ? -2.576 -7.097 9.297 1.00 88.50 84 PHE A N 1
ATOM 668 C CA . PHE A 1 84 ? -2.126 -7.080 7.924 1.00 88.50 84 PHE A CA 1
ATOM 669 C C . PHE A 1 84 ? -0.613 -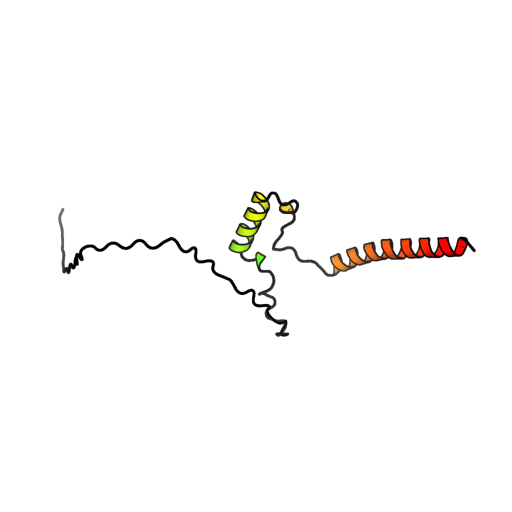6.883 7.857 1.00 88.50 84 PHE A C 1
ATOM 671 O O . PHE A 1 84 ? -0.071 -5.862 8.290 1.00 88.50 84 PHE A O 1
ATOM 678 N N . GLU A 1 85 ? 0.059 -7.866 7.273 1.00 86.94 85 GLU A N 1
ATOM 679 C CA . GLU A 1 85 ? 1.486 -7.831 7.005 1.00 86.94 85 GLU A CA 1
ATOM 680 C C . GLU A 1 85 ? 1.708 -7.832 5.495 1.00 86.94 85 GLU A C 1
ATOM 682 O O . GLU A 1 85 ? 1.148 -8.650 4.770 1.00 86.94 85 GLU A O 1
ATOM 687 N N . TRP A 1 86 ? 2.524 -6.892 5.020 1.00 86.75 86 TRP A N 1
ATOM 688 C CA . TRP A 1 86 ? 2.896 -6.813 3.616 1.00 86.75 86 TRP A CA 1
ATOM 689 C C . TRP A 1 86 ? 4.106 -7.704 3.360 1.00 86.75 86 TRP A C 1
ATOM 691 O O . TRP A 1 86 ? 5.207 -7.406 3.826 1.00 86.75 86 TRP A O 1
ATOM 701 N N . THR A 1 87 ? 3.908 -8.797 2.626 1.00 91.06 87 THR A N 1
ATOM 702 C CA . THR A 1 87 ? 5.000 -9.732 2.339 1.00 91.06 87 THR A CA 1
ATOM 703 C C . THR A 1 87 ? 5.867 -9.247 1.174 1.00 91.06 87 THR A C 1
ATOM 705 O O . THR A 1 87 ? 5.387 -8.626 0.221 1.00 91.06 87 THR A O 1
ATOM 708 N N . GLU A 1 88 ? 7.160 -9.581 1.195 1.00 91.56 88 GLU A N 1
ATOM 709 C CA . GLU A 1 88 ? 8.096 -9.213 0.118 1.00 91.56 88 GLU A CA 1
ATOM 710 C C . GLU A 1 88 ? 7.669 -9.777 -1.253 1.00 91.56 88 GLU A C 1
ATOM 712 O O . GLU A 1 88 ? 7.904 -9.172 -2.306 1.00 91.56 88 GLU A O 1
ATOM 717 N N . GLU A 1 89 ? 7.002 -10.936 -1.264 1.00 93.00 89 GLU A N 1
ATOM 718 C CA . GLU A 1 89 ? 6.484 -11.546 -2.489 1.00 93.00 89 GLU A CA 1
ATOM 719 C C . GLU A 1 89 ? 5.322 -10.745 -3.097 1.00 93.00 89 GLU A C 1
ATOM 721 O O . GLU A 1 89 ? 5.273 -10.540 -4.319 1.00 93.00 89 GLU A O 1
ATOM 726 N N . GLU A 1 90 ? 4.402 -10.256 -2.261 1.00 93.44 90 GLU A N 1
ATOM 727 C CA . GLU A 1 90 ? 3.299 -9.389 -2.684 1.00 93.44 90 GLU A CA 1
ATOM 728 C C . GLU A 1 90 ? 3.819 -8.056 -3.212 1.00 93.44 90 GLU A C 1
ATOM 730 O O . GLU A 1 90 ? 3.387 -7.604 -4.281 1.00 93.44 90 GLU A O 1
ATOM 735 N N . GLU A 1 91 ? 4.815 -7.480 -2.536 1.00 94.19 91 GLU A N 1
ATOM 736 C CA . GLU A 1 91 ? 5.493 -6.270 -2.988 1.00 94.19 91 GLU A CA 1
ATOM 737 C C . GLU A 1 91 ? 6.049 -6.438 -4.398 1.00 94.19 91 GLU A C 1
ATOM 739 O O . GLU A 1 91 ? 5.725 -5.676 -5.317 1.00 94.19 91 GLU A O 1
ATOM 744 N N . LYS A 1 92 ? 6.839 -7.497 -4.598 1.00 95.81 92 LYS A N 1
ATOM 745 C CA . LYS A 1 92 ? 7.481 -7.783 -5.878 1.00 95.81 92 LYS A CA 1
ATOM 746 C C . LYS A 1 92 ? 6.456 -7.970 -6.991 1.00 95.81 92 LYS A C 1
ATOM 748 O O . LYS A 1 92 ? 6.676 -7.507 -8.113 1.00 95.81 92 LYS A O 1
ATOM 753 N N . LYS A 1 93 ? 5.324 -8.615 -6.703 1.00 96.44 93 LYS A N 1
ATOM 754 C CA . LYS A 1 93 ? 4.239 -8.811 -7.673 1.00 96.44 93 LYS A CA 1
ATOM 755 C C . LYS A 1 93 ? 3.606 -7.484 -8.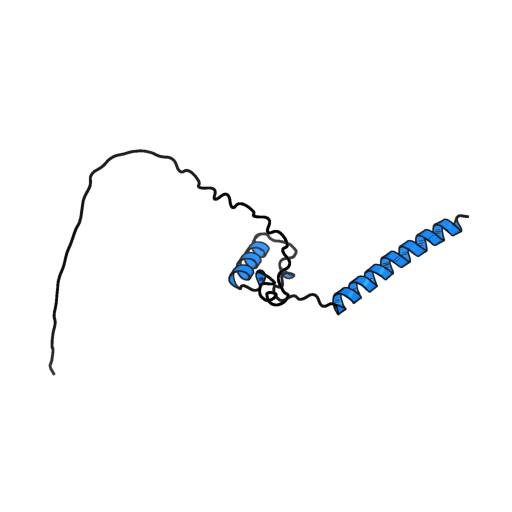096 1.00 96.44 93 LYS A C 1
ATOM 757 O O . LYS A 1 93 ? 3.351 -7.281 -9.288 1.00 96.44 93 LYS A O 1
ATOM 762 N N . VAL A 1 94 ? 3.372 -6.576 -7.149 1.00 96.62 94 VAL A N 1
ATOM 763 C CA . VAL A 1 94 ? 2.842 -5.234 -7.434 1.00 96.62 94 VAL A CA 1
ATOM 764 C C . VAL A 1 94 ? 3.844 -4.415 -8.243 1.00 96.62 94 VAL A C 1
ATOM 766 O O . VAL A 1 94 ? 3.472 -3.856 -9.278 1.00 96.62 94 VAL A O 1
ATOM 769 N N . ILE A 1 95 ? 5.118 -4.417 -7.843 1.00 96.31 95 ILE A N 1
ATOM 770 C CA . ILE A 1 95 ? 6.200 -3.725 -8.556 1.00 96.31 95 ILE A CA 1
ATOM 771 C C . ILE A 1 95 ? 6.325 -4.243 -9.988 1.00 96.31 95 ILE A C 1
ATOM 773 O O . ILE A 1 95 ? 6.408 -3.454 -10.927 1.00 96.31 95 ILE A O 1
ATOM 777 N N . TRP A 1 96 ? 6.289 -5.561 -10.191 1.00 97.00 96 TRP A N 1
ATOM 778 C CA . TRP A 1 96 ? 6.388 -6.147 -11.525 1.00 97.00 96 TRP A CA 1
ATOM 779 C C . TRP A 1 96 ? 5.243 -5.686 -12.439 1.00 97.00 96 TRP A C 1
ATOM 781 O O . TRP A 1 96 ? 5.475 -5.281 -13.581 1.00 97.00 96 TRP A O 1
ATOM 791 N N . LYS A 1 97 ? 4.010 -5.651 -11.915 1.00 96.81 97 LYS A N 1
ATOM 792 C CA . LYS A 1 97 ? 2.837 -5.155 -12.651 1.00 96.81 97 LYS A CA 1
ATOM 793 C C . LYS A 1 97 ? 2.934 -3.658 -12.965 1.00 96.81 97 LYS A C 1
ATOM 795 O O . LYS A 1 97 ? 2.531 -3.241 -14.054 1.00 96.81 97 LYS A O 1
ATOM 800 N N . LEU A 1 98 ? 3.449 -2.857 -12.033 1.00 97.25 98 LEU A N 1
ATOM 801 C CA . LEU A 1 98 ? 3.659 -1.421 -12.221 1.00 97.25 98 LEU A CA 1
ATOM 802 C C . LEU A 1 98 ? 4.723 -1.155 -13.291 1.00 97.25 98 LEU A C 1
ATOM 804 O O . LEU A 1 98 ? 4.453 -0.433 -14.251 1.00 97.25 98 LEU A O 1
ATOM 808 N N . ASN A 1 99 ? 5.886 -1.796 -13.170 1.00 96.94 99 ASN A N 1
ATOM 809 C CA . ASN A 1 99 ? 6.990 -1.660 -14.115 1.00 96.94 99 ASN A CA 1
ATOM 810 C C . ASN A 1 99 ? 6.556 -2.023 -15.530 1.00 96.94 99 ASN A C 1
ATOM 812 O O . ASN A 1 99 ? 6.851 -1.277 -16.455 1.00 96.94 99 ASN A O 1
ATOM 816 N N . TRP A 1 100 ? 5.795 -3.105 -15.709 1.00 97.31 100 TRP A N 1
ATOM 817 C CA . TRP A 1 100 ? 5.306 -3.477 -17.034 1.00 97.31 100 TRP A CA 1
ATOM 818 C C . TRP A 1 100 ? 4.409 -2.397 -17.647 1.00 97.31 100 TRP A C 1
ATOM 820 O O . TRP A 1 100 ? 4.585 -2.027 -18.803 1.00 97.31 100 TRP A O 1
ATOM 830 N N . ARG A 1 101 ? 3.473 -1.840 -16.867 1.00 96.94 101 ARG A N 1
ATOM 831 C CA . ARG A 1 101 ? 2.557 -0.788 -17.337 1.00 96.94 101 ARG A CA 1
ATOM 832 C C . ARG A 1 101 ? 3.284 0.505 -17.699 1.00 96.94 101 ARG A C 1
ATOM 834 O O . ARG A 1 101 ? 2.957 1.118 -18.713 1.00 96.94 101 ARG A O 1
ATOM 841 N N . VAL A 1 102 ? 4.258 0.916 -16.893 1.00 97.25 102 VAL A N 1
ATOM 842 C CA . VAL A 1 102 ? 4.978 2.180 -17.095 1.00 97.25 102 VAL A CA 1
ATOM 843 C C . VAL A 1 102 ? 6.055 2.032 -18.166 1.00 97.25 102 VAL A C 1
ATOM 845 O O . VAL A 1 102 ? 6.096 2.828 -19.098 1.00 97.25 102 VAL A O 1
ATOM 848 N N . ALA A 1 103 ? 6.889 0.993 -18.095 1.00 96.94 103 ALA A N 1
ATOM 849 C CA . ALA A 1 103 ? 7.951 0.773 -19.073 1.00 96.94 103 ALA A CA 1
ATOM 850 C C . ALA A 1 103 ? 7.376 0.551 -20.476 1.00 96.94 103 ALA A C 1
ATOM 852 O O . ALA A 1 103 ? 7.854 1.155 -21.430 1.00 96.94 103 ALA A O 1
ATOM 853 N N . PHE A 1 104 ? 6.305 -0.241 -20.608 1.00 97.12 104 PHE A N 1
ATOM 854 C CA . PHE A 1 104 ? 5.674 -0.473 -21.907 1.00 97.12 104 PHE A CA 1
ATOM 855 C C . PHE A 1 104 ? 5.095 0.810 -22.511 1.00 97.12 104 PHE A C 1
ATOM 857 O O . PHE A 1 104 ? 5.326 1.093 -23.684 1.00 97.12 104 PHE A O 1
ATOM 864 N N . THR A 1 105 ? 4.368 1.606 -21.720 1.00 97.31 105 THR A N 1
ATOM 865 C CA . THR A 1 105 ? 3.797 2.870 -22.211 1.00 97.31 105 THR A CA 1
ATOM 866 C C . THR A 1 105 ? 4.890 3.876 -22.570 1.00 97.31 105 THR A C 1
ATOM 868 O O . THR A 1 105 ? 4.805 4.502 -23.625 1.00 97.31 105 THR A O 1
ATOM 871 N N . ALA A 1 106 ? 5.957 3.970 -21.772 1.00 96.12 106 ALA A N 1
ATOM 872 C CA . ALA A 1 106 ? 7.122 4.795 -22.080 1.00 96.12 106 ALA A CA 1
ATOM 873 C C . ALA A 1 106 ? 7.805 4.368 -23.391 1.00 96.12 106 ALA A C 1
ATOM 875 O O . ALA A 1 106 ? 8.059 5.211 -24.250 1.00 96.12 106 ALA A O 1
ATOM 876 N N . CYS A 1 107 ? 8.045 3.066 -23.588 1.00 94.69 107 CYS A N 1
ATOM 877 C CA . CYS A 1 107 ? 8.600 2.536 -24.834 1.00 94.69 107 CYS A CA 1
ATOM 878 C C . CYS A 1 107 ? 7.700 2.845 -26.036 1.00 94.69 107 CYS A C 1
ATOM 880 O O . CYS A 1 107 ? 8.202 3.269 -27.074 1.00 94.69 107 CYS A O 1
ATOM 882 N N . LEU A 1 108 ? 6.381 2.671 -25.903 1.00 95.19 108 LEU A N 1
ATOM 883 C CA . LEU A 1 108 ? 5.433 2.923 -26.988 1.00 95.19 108 LEU A CA 1
ATOM 884 C C . LEU A 1 108 ? 5.435 4.396 -27.418 1.00 95.19 108 LEU A C 1
ATOM 886 O O . LEU A 1 108 ? 5.507 4.684 -28.611 1.00 95.19 108 LEU A O 1
ATOM 890 N N . LEU A 1 109 ? 5.392 5.326 -26.462 1.00 94.31 109 LEU A N 1
ATOM 891 C CA . LEU A 1 109 ? 5.461 6.764 -26.740 1.00 94.31 109 LEU A CA 1
ATOM 892 C C . LEU A 1 109 ? 6.795 7.148 -27.387 1.00 94.31 109 LEU A C 1
ATOM 894 O O . LEU A 1 109 ? 6.822 7.914 -28.347 1.00 94.31 109 LEU A O 1
ATOM 898 N N . PHE A 1 110 ? 7.896 6.577 -26.897 1.00 92.25 110 PHE A N 1
ATOM 899 C CA . PHE A 1 110 ? 9.230 6.827 -27.433 1.00 92.25 110 PHE A CA 1
ATOM 900 C C . PHE A 1 110 ? 9.380 6.339 -28.879 1.00 92.25 110 PHE A C 1
ATOM 902 O O . PHE A 1 110 ? 9.898 7.068 -29.721 1.00 92.25 110 PHE A O 1
ATOM 909 N N . VAL A 1 111 ? 8.874 5.141 -29.193 1.00 94.00 111 VAL A N 1
ATOM 910 C CA . VAL A 1 111 ? 8.835 4.626 -30.571 1.00 94.00 111 VAL A CA 1
ATOM 911 C C . VAL A 1 111 ? 7.921 5.482 -31.443 1.00 94.00 111 VAL A C 1
ATOM 913 O O . VAL A 1 111 ? 8.299 5.821 -32.558 1.00 94.00 111 VAL A O 1
ATOM 916 N N . SER A 1 112 ? 6.758 5.889 -30.932 1.00 92.62 112 SER A N 1
ATOM 917 C CA . SER A 1 112 ? 5.817 6.740 -31.674 1.00 92.62 112 SER A CA 1
ATOM 918 C C . SER A 1 112 ? 6.448 8.073 -32.088 1.00 92.62 112 SER A C 1
ATOM 920 O O . SER A 1 112 ? 6.202 8.543 -33.191 1.00 92.62 112 SER A O 1
ATOM 922 N N . LEU A 1 113 ? 7.312 8.647 -31.244 1.00 89.38 113 LEU A N 1
ATOM 923 C CA . LEU A 1 113 ? 8.061 9.865 -31.565 1.00 89.38 113 LEU A CA 1
ATOM 924 C C . LEU A 1 113 ? 9.153 9.629 -32.624 1.00 89.38 113 LEU A C 1
ATOM 926 O O . LEU A 1 113 ? 9.435 10.509 -33.428 1.00 89.38 113 LEU A O 1
ATOM 930 N N . GLN A 1 114 ? 9.791 8.454 -32.619 1.00 84.31 114 GLN A N 1
ATOM 931 C CA . GLN A 1 114 ? 10.797 8.109 -33.629 1.00 84.31 114 GLN A CA 1
ATOM 932 C C . GLN A 1 114 ? 10.182 7.791 -34.994 1.00 84.31 114 GLN A C 1
ATOM 934 O O . GLN A 1 114 ? 10.816 8.070 -36.001 1.00 84.31 114 GLN A O 1
ATOM 939 N N . VAL A 1 115 ? 8.967 7.234 -35.031 1.00 81.00 115 VAL A N 1
ATOM 940 C CA . VAL A 1 115 ? 8.217 6.962 -36.273 1.00 81.00 115 VAL A CA 1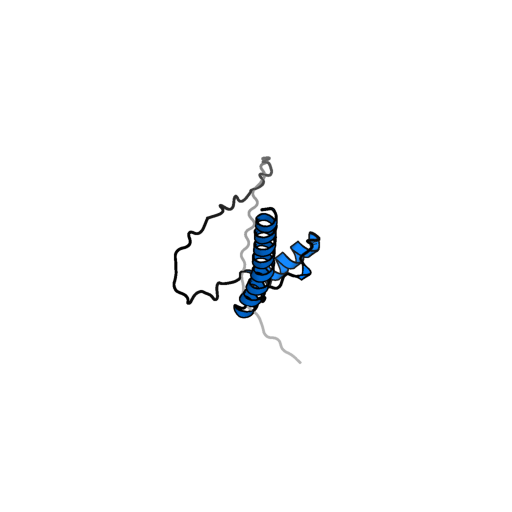
ATOM 941 C C . VAL A 1 115 ? 7.737 8.252 -36.955 1.00 81.00 115 VAL A C 1
ATOM 943 O O . VAL A 1 115 ? 7.478 8.243 -38.153 1.00 81.00 115 VAL A O 1
ATOM 946 N N . ASP A 1 116 ? 7.653 9.364 -36.221 1.00 73.50 116 ASP A N 1
ATOM 947 C CA . ASP A 1 116 ? 7.374 10.701 -36.774 1.00 73.50 116 ASP A CA 1
ATOM 948 C C . ASP A 1 116 ? 8.578 11.309 -37.537 1.00 73.50 116 ASP A C 1
ATOM 950 O O . ASP A 1 116 ? 8.482 12.412 -38.076 1.00 73.50 116 ASP A O 1
ATOM 954 N N . ARG A 1 117 ? 9.724 10.609 -37.599 1.00 59.00 117 ARG A N 1
ATOM 955 C CA . ARG A 1 117 ? 10.880 10.965 -38.443 1.00 59.00 117 ARG A CA 1
ATOM 956 C C . ARG A 1 117 ? 11.023 10.088 -39.678 1.00 59.00 117 ARG A C 1
ATOM 958 O O . ARG A 1 117 ? 10.725 8.878 -39.603 1.00 59.00 117 ARG A O 1
#

Secondary structure (DSSP, 8-state):
----------------------------------------------TT-TTS--GGGSHHHHHHHHHHHHHTT-TTGGG--TT----HH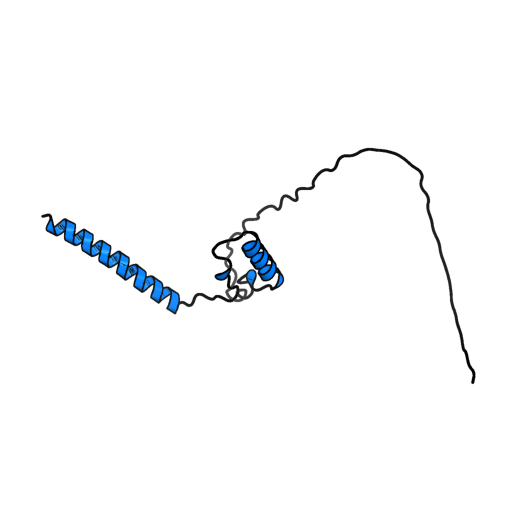HHHHHHHHHHHHHHHHHHHHHHHHHHT-

Solvent-accessible surface area (backbone atoms only — not comparable to full-atom values): 8146 Å² total; per-residue (Å²): 134,90,80,90,85,83,88,88,80,90,80,87,82,88,82,90,79,89,79,80,89,81,92,76,92,77,81,90,76,80,83,75,81,77,77,76,84,74,81,78,74,94,71,95,71,73,89,78,63,65,82,80,58,64,78,44,69,41,66,73,48,36,52,54,53,51,51,51,28,58,77,67,65,44,92,59,50,86,74,70,56,69,82,72,74,89,48,72,68,58,50,51,52,51,50,52,56,49,49,52,59,50,53,51,52,52,51,51,55,55,50,55,60,55,66,76,101

Sequence (117 aa):
MTRQDSITDSVSSNNSLNYSSDNKDQGHVKDYNKESVTRVGSESSTESDQLAKNPFLNPKVEEYYRDLYTNSGYESYSAFDPYFEWTEEEEKKVIWKLNWRVAFTACLLFVSLQVDR

Radius of gyration: 34.2 Å; Cα contacts (8 Å, |Δi|>4): 17; chains: 1; bounding box: 50×60×109 Å

Organism: NCBI:txid1198502